Protein AF-A0A6G2D884-F1 (afdb_monomer)

InterPro domains:
  IPR036661 Luciferase-like domain superfamily [G3DSA:3.20.20.30] (2-89)
  IPR036661 Luciferase-like domain superfamily [SSF51679] (12-83)

Organism: Streptococcus pneumoniae (NCBI:txid1313)

Solvent-accessible surface area (backbone atoms only — not comparable to full-atom values): 5744 Å² total; per-residue (Å²): 142,84,71,86,46,78,87,36,93,87,56,74,80,85,48,70,68,59,49,54,50,25,48,33,96,89,29,88,44,86,62,73,56,57,65,60,38,25,54,52,49,46,50,50,32,66,79,68,71,57,93,76,88,85,86,87,77,68,79,76,90,57,58,66,70,60,49,53,50,50,53,48,46,39,65,72,50,19,51,53,54,42,52,51,53,54,57,60,73,76,106

Structure (mmCIF, N/CA/C/O backbone):
data_AF-A0A6G2D884-F1
#
_entry.id   AF-A0A6G2D884-F1
#
loop_
_atom_site.group_PDB
_atom_site.id
_atom_site.type_symbol
_atom_site.label_atom_id
_atom_site.label_alt_id
_atom_site.label_comp_id
_atom_site.label_asym_id
_atom_site.label_entity_id
_atom_site.label_seq_id
_atom_site.pdbx_PDB_ins_code
_atom_site.Cartn_x
_atom_site.Cartn_y
_atom_site.Cartn_z
_atom_site.occupancy
_atom_site.B_iso_or_equiv
_atom_site.auth_seq_id
_atom_site.auth_comp_id
_atom_site.auth_asym_id
_atom_site.auth_atom_id
_atom_site.pdbx_PDB_model_num
ATOM 1 N N . VAL A 1 1 ? 9.461 -5.296 -23.078 1.00 45.47 1 VAL A N 1
ATOM 2 C CA . VAL A 1 1 ? 8.140 -4.626 -23.110 1.00 45.47 1 VAL A CA 1
ATOM 3 C C . VAL A 1 1 ? 8.324 -3.192 -22.607 1.00 45.47 1 VAL A C 1
ATOM 5 O O . VAL A 1 1 ? 8.110 -2.951 -21.436 1.00 45.47 1 VAL A O 1
ATOM 8 N N . TYR A 1 2 ? 8.848 -2.265 -23.425 1.00 49.62 2 TYR A N 1
ATOM 9 C CA . TYR A 1 2 ? 9.225 -0.905 -22.960 1.00 49.62 2 TYR A CA 1
ATOM 10 C C . TYR A 1 2 ? 9.133 0.168 -24.065 1.00 49.62 2 TYR A C 1
ATOM 12 O O . TYR A 1 2 ? 9.995 1.032 -24.177 1.00 49.62 2 TYR A O 1
ATOM 20 N N . ALA A 1 3 ? 8.133 0.097 -24.948 1.00 55.12 3 ALA A N 1
ATOM 21 C CA . ALA A 1 3 ? 8.111 0.941 -26.153 1.00 55.12 3 ALA A CA 1
ATOM 22 C C . ALA A 1 3 ? 6.918 1.905 -26.267 1.00 55.12 3 ALA A C 1
ATOM 24 O O . ALA A 1 3 ? 6.752 2.509 -27.313 1.00 55.12 3 ALA A O 1
ATOM 25 N N . ILE A 1 4 ? 6.101 2.095 -25.225 1.00 57.97 4 ILE A N 1
ATOM 26 C CA . ILE A 1 4 ? 4.938 3.005 -25.325 1.00 57.97 4 ILE A CA 1
ATOM 27 C C . ILE A 1 4 ? 5.355 4.485 -25.178 1.00 57.97 4 ILE A C 1
ATOM 29 O O . ILE A 1 4 ? 4.695 5.369 -25.717 1.00 57.97 4 ILE A O 1
ATOM 33 N N . ALA A 1 5 ? 6.457 4.771 -24.474 1.00 63.38 5 ALA A N 1
ATOM 34 C CA . ALA A 1 5 ? 6.859 6.141 -24.136 1.00 63.38 5 ALA A CA 1
ATOM 35 C C . ALA A 1 5 ? 7.889 6.774 -25.092 1.00 63.38 5 ALA A C 1
ATOM 37 O O . ALA A 1 5 ? 8.040 7.990 -25.077 1.00 63.38 5 ALA A O 1
ATOM 38 N N . LYS A 1 6 ? 8.579 5.992 -25.938 1.00 64.25 6 LYS A N 1
ATOM 39 C CA . LYS A 1 6 ? 9.701 6.498 -26.758 1.00 64.25 6 LYS A CA 1
ATOM 40 C C . LYS A 1 6 ? 9.293 7.581 -27.758 1.00 64.25 6 LYS A C 1
ATOM 42 O O . LYS A 1 6 ? 10.062 8.506 -27.991 1.00 64.25 6 LYS A O 1
ATOM 47 N N . ASP A 1 7 ? 8.070 7.504 -28.275 1.00 73.38 7 ASP A N 1
ATOM 48 C CA . ASP A 1 7 ? 7.546 8.466 -29.250 1.00 73.38 7 ASP A CA 1
ATOM 49 C C . ASP A 1 7 ? 6.887 9.689 -28.585 1.00 73.38 7 ASP A C 1
ATOM 51 O O . ASP A 1 7 ? 6.305 10.540 -29.258 1.00 73.38 7 ASP A O 1
ATOM 55 N N . ARG A 1 8 ? 6.941 9.790 -27.247 1.00 75.50 8 ARG A N 1
ATOM 56 C CA . ARG A 1 8 ? 6.331 10.877 -26.475 1.00 75.50 8 ARG A CA 1
ATOM 57 C C . ARG A 1 8 ? 7.422 11.701 -25.780 1.00 75.50 8 ARG A C 1
ATOM 59 O O . ARG A 1 8 ? 7.796 11.375 -24.660 1.00 75.50 8 ARG A O 1
ATOM 66 N N . PRO A 1 9 ? 7.896 12.810 -26.377 1.00 75.69 9 PRO A N 1
ATOM 67 C CA . PRO A 1 9 ? 9.064 13.553 -25.882 1.00 75.69 9 PRO A CA 1
ATOM 68 C C . PRO A 1 9 ? 8.891 14.171 -24.483 1.00 75.69 9 PRO A C 1
ATOM 70 O O . PRO A 1 9 ? 9.877 14.501 -23.832 1.00 75.69 9 PRO A O 1
ATOM 73 N N . LEU A 1 10 ? 7.651 14.311 -24.000 1.00 80.06 10 LEU A N 1
ATOM 74 C CA . LEU A 1 10 ? 7.342 14.780 -22.643 1.00 80.06 10 LEU A CA 1
ATOM 75 C C . LEU A 1 10 ? 7.200 13.639 -21.616 1.00 80.06 10 LEU A C 1
ATOM 77 O O . LEU A 1 10 ? 7.027 13.906 -20.430 1.00 80.06 10 LEU A O 1
ATOM 81 N N . TRP A 1 11 ? 7.239 12.375 -22.046 1.00 76.25 11 TRP A N 1
ATOM 82 C CA . TRP A 1 11 ? 7.109 11.208 -21.173 1.00 76.25 11 TRP A CA 1
ATOM 83 C C . TRP A 1 11 ? 8.499 10.751 -20.752 1.00 76.25 11 TRP A C 1
ATOM 85 O O . TRP A 1 11 ? 9.147 9.952 -21.424 1.00 76.25 11 TRP A O 1
ATOM 95 N N . GLN A 1 1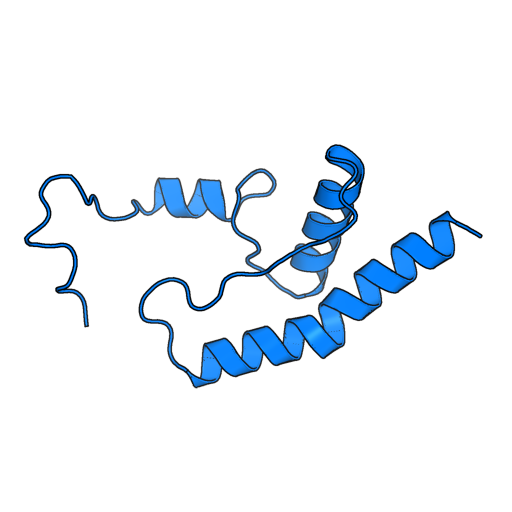2 ? 8.963 11.302 -19.636 1.00 74.19 12 GLN A N 1
ATOM 96 C CA . GLN A 1 12 ? 10.233 10.906 -19.042 1.00 74.19 12 GLN A CA 1
ATOM 97 C C . GLN A 1 12 ? 10.082 9.602 -18.257 1.00 74.19 12 GLN A C 1
ATOM 99 O O . GLN A 1 12 ? 9.048 9.341 -17.639 1.00 74.19 12 GLN A O 1
ATOM 104 N N . GLU A 1 13 ? 11.132 8.788 -18.274 1.00 77.00 13 GLU A N 1
ATOM 105 C CA . GLU A 1 13 ? 11.212 7.600 -17.432 1.00 77.00 13 GLU A CA 1
ATOM 106 C C . GLU A 1 13 ? 11.280 8.001 -15.954 1.00 77.00 13 GLU A C 1
ATOM 108 O O . GLU A 1 13 ? 11.897 9.004 -15.586 1.00 77.00 13 GLU A O 1
ATOM 113 N N . LEU A 1 14 ? 10.647 7.198 -15.096 1.00 79.88 14 LEU A N 1
ATOM 114 C CA . LEU A 1 14 ? 10.753 7.371 -13.653 1.00 79.88 14 LEU A CA 1
ATOM 115 C C . LEU A 1 14 ? 12.204 7.104 -13.235 1.00 79.88 14 LEU A C 1
ATOM 117 O O . LEU A 1 14 ? 12.688 5.979 -13.366 1.00 79.88 14 LEU A O 1
ATOM 121 N N . ARG A 1 15 ? 12.898 8.124 -12.717 1.00 88.69 15 ARG A N 1
ATOM 122 C CA . ARG A 1 15 ? 14.257 7.940 -12.194 1.00 88.69 15 ARG A CA 1
ATOM 123 C C . ARG A 1 15 ? 14.216 7.107 -10.919 1.00 88.69 15 ARG A C 1
ATOM 125 O O . ARG A 1 15 ? 13.272 7.201 -10.138 1.00 88.69 15 ARG A O 1
ATOM 132 N N . TYR A 1 16 ? 15.279 6.349 -10.664 1.00 88.44 16 TYR A N 1
ATOM 133 C CA . TYR A 1 16 ? 15.368 5.513 -9.466 1.00 88.44 16 TYR A CA 1
ATOM 134 C C . TYR A 1 16 ? 15.233 6.319 -8.161 1.00 88.44 16 TYR A C 1
ATOM 136 O O . TYR A 1 16 ? 14.538 5.894 -7.246 1.00 88.44 16 TYR A O 1
ATOM 144 N N . GLU A 1 17 ? 15.807 7.520 -8.094 1.00 93.44 17 GLU A N 1
ATOM 145 C CA . GLU A 1 17 ? 15.652 8.425 -6.943 1.00 93.44 17 GLU A CA 1
ATOM 146 C C . GLU A 1 17 ? 14.192 8.844 -6.733 1.00 93.44 17 GLU A C 1
ATOM 148 O O . GLU A 1 17 ? 13.677 8.753 -5.623 1.00 93.44 17 GLU A O 1
ATOM 153 N N . GLN A 1 18 ? 13.491 9.204 -7.813 1.00 90.44 18 GLN A N 1
ATOM 154 C CA . GLN A 1 18 ? 12.064 9.535 -7.756 1.00 90.44 18 GLN A CA 1
ATOM 155 C C . GLN A 1 18 ? 11.233 8.325 -7.323 1.00 90.44 18 GLN A C 1
ATOM 157 O O . GLN A 1 18 ? 10.255 8.470 -6.599 1.00 90.44 18 GLN A O 1
ATOM 162 N N . TYR A 1 19 ? 11.614 7.119 -7.749 1.00 89.62 19 TYR A N 1
ATOM 163 C CA . TYR A 1 19 ? 10.995 5.893 -7.259 1.00 89.62 19 TYR A CA 1
ATOM 164 C C . TYR A 1 19 ? 11.181 5.744 -5.742 1.00 89.62 19 TYR A C 1
ATOM 166 O O . TYR A 1 19 ? 10.197 5.512 -5.043 1.00 89.62 19 TYR A O 1
ATOM 174 N N . LEU A 1 20 ? 12.402 5.930 -5.227 1.00 93.38 20 LEU A N 1
ATOM 175 C CA . LEU A 1 20 ? 12.691 5.846 -3.791 1.00 93.38 20 LEU A CA 1
ATOM 176 C C . LEU A 1 20 ? 11.902 6.876 -2.973 1.00 93.38 20 LEU A C 1
ATOM 178 O O . LEU A 1 20 ? 11.358 6.533 -1.925 1.00 93.38 20 LEU A O 1
ATOM 182 N N . GLU A 1 21 ? 11.781 8.107 -3.468 1.00 94.25 21 GLU A N 1
ATOM 183 C CA . GLU A 1 21 ? 10.939 9.138 -2.851 1.00 94.25 21 GLU A CA 1
ATOM 184 C C . GLU A 1 21 ? 9.470 8.700 -2.793 1.00 94.25 21 GLU A C 1
ATOM 186 O O . GLU A 1 21 ? 8.814 8.844 -1.760 1.00 94.25 21 GLU A O 1
ATOM 191 N N . GLN A 1 22 ? 8.961 8.110 -3.878 1.00 91.88 22 GLN A N 1
ATOM 192 C CA . GLN A 1 22 ? 7.564 7.697 -3.986 1.00 91.88 22 GLN A CA 1
ATOM 193 C C . GLN A 1 22 ? 7.210 6.492 -3.106 1.00 91.88 22 GLN A C 1
ATOM 195 O O . GLN A 1 22 ? 6.098 6.444 -2.574 1.00 91.88 22 GLN A O 1
ATOM 200 N N . VAL A 1 23 ? 8.122 5.530 -2.932 1.00 92.56 23 VAL A N 1
ATOM 201 C CA . VAL A 1 23 ? 7.915 4.380 -2.027 1.00 92.56 23 VAL A CA 1
ATOM 202 C C . VAL A 1 23 ? 8.273 4.685 -0.572 1.00 92.56 23 VAL A C 1
ATOM 204 O O . VAL A 1 23 ? 7.937 3.904 0.315 1.00 92.56 23 VAL A O 1
ATOM 207 N N . GLY A 1 24 ? 8.921 5.823 -0.309 1.00 91.25 24 GLY A N 1
ATOM 208 C CA . GLY A 1 24 ? 9.225 6.298 1.036 1.00 91.25 24 GLY A CA 1
ATOM 209 C C . GLY A 1 24 ? 7.975 6.573 1.879 1.00 91.25 24 GLY A C 1
ATOM 210 O O . GLY A 1 24 ? 6.837 6.538 1.403 1.00 91.25 24 GLY A O 1
ATOM 211 N N . SER A 1 25 ? 8.180 6.892 3.158 1.00 87.38 25 SER A N 1
ATOM 212 C CA . SER A 1 25 ? 7.097 7.108 4.134 1.00 87.38 25 SER A CA 1
ATOM 213 C C . SER A 1 25 ? 6.094 8.189 3.717 1.00 87.38 25 SER A C 1
ATOM 215 O O . SER A 1 25 ? 4.901 8.027 3.955 1.00 87.38 25 SER A O 1
ATOM 217 N N . ASN A 1 26 ? 6.563 9.242 3.045 1.00 88.50 26 ASN A N 1
ATOM 218 C CA . ASN A 1 26 ? 5.745 10.382 2.615 1.00 88.50 26 ASN A CA 1
ATOM 219 C C . ASN A 1 26 ? 5.386 10.357 1.115 1.00 88.50 26 ASN A C 1
ATOM 221 O O . ASN A 1 26 ? 4.739 11.280 0.628 1.00 88.50 26 ASN A O 1
ATOM 225 N N . GLY A 1 27 ? 5.836 9.347 0.366 1.00 91.62 27 GLY A N 1
ATOM 226 C CA . GLY A 1 27 ? 5.573 9.246 -1.069 1.00 91.62 27 GLY A CA 1
ATOM 227 C C . GLY A 1 27 ? 4.181 8.695 -1.389 1.00 91.62 27 GLY A C 1
ATOM 228 O O . GLY A 1 27 ? 3.517 8.119 -0.526 1.00 91.62 27 GLY A O 1
ATOM 229 N N . ALA A 1 28 ? 3.739 8.821 -2.641 1.00 90.38 28 ALA A N 1
ATOM 230 C CA . ALA A 1 28 ? 2.384 8.435 -3.044 1.00 90.38 28 ALA A CA 1
ATOM 231 C C . ALA A 1 28 ? 2.193 6.921 -3.269 1.00 90.38 28 ALA A C 1
ATOM 233 O O . ALA A 1 28 ? 1.061 6.454 -3.397 1.00 90.38 28 ALA A O 1
ATOM 234 N N . MET A 1 29 ? 3.273 6.135 -3.347 1.00 92.69 29 MET A N 1
ATOM 235 C CA . MET A 1 29 ? 3.185 4.699 -3.619 1.00 92.69 29 MET A CA 1
ATOM 236 C C . MET A 1 29 ? 3.065 3.884 -2.327 1.00 92.69 29 MET A C 1
ATOM 238 O O . MET A 1 29 ? 3.814 4.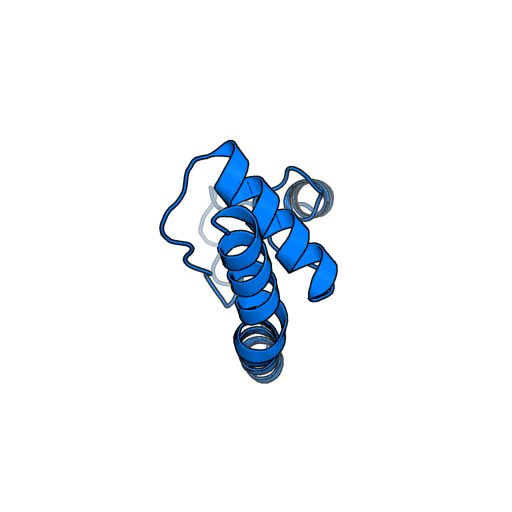070 -1.367 1.00 92.69 29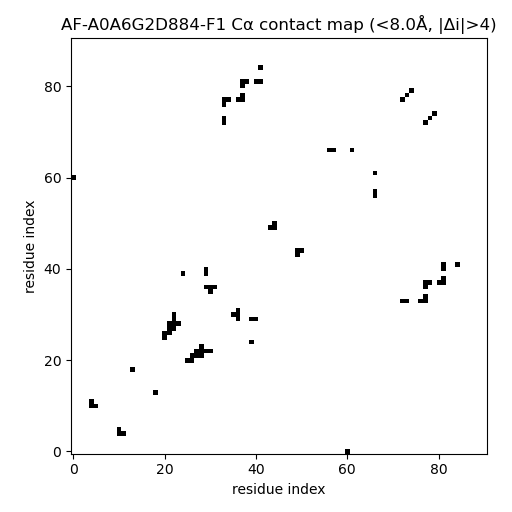 MET A O 1
ATOM 242 N N . PHE A 1 30 ? 2.138 2.929 -2.327 1.00 93.88 30 PHE A N 1
ATOM 243 C CA . PHE A 1 30 ? 1.930 1.971 -1.242 1.00 93.88 30 PHE A CA 1
ATOM 244 C C . PHE A 1 30 ? 2.670 0.671 -1.560 1.00 93.88 30 PHE A C 1
ATOM 246 O O . PHE A 1 30 ? 2.101 -0.254 -2.135 1.00 93.88 30 PHE A O 1
ATOM 253 N N . VAL A 1 31 ? 3.962 0.627 -1.231 1.00 92.81 31 VAL A N 1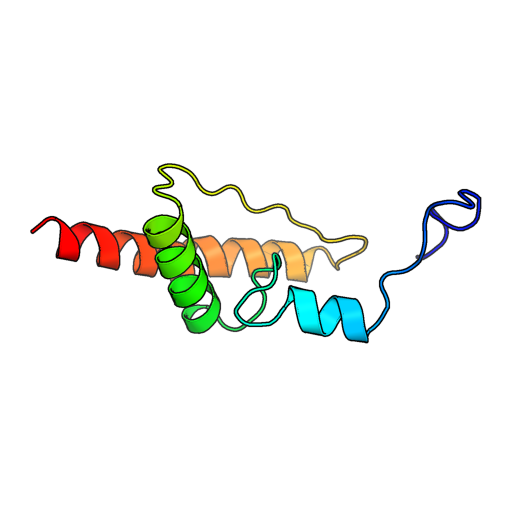
ATOM 254 C CA . VAL A 1 31 ? 4.854 -0.502 -1.532 1.00 92.81 31 VAL A CA 1
ATOM 255 C C . VAL A 1 31 ? 5.554 -0.948 -0.254 1.00 92.81 31 VAL A C 1
ATOM 257 O O . VAL A 1 31 ? 6.119 -0.129 0.462 1.00 92.81 31 VAL A O 1
ATOM 260 N N . GLY A 1 32 ? 5.519 -2.248 0.025 1.00 92.88 32 GLY A N 1
ATOM 261 C CA . GLY A 1 32 ? 6.122 -2.838 1.216 1.00 92.88 32 GLY A CA 1
ATOM 262 C C . GLY A 1 32 ? 5.464 -4.163 1.579 1.00 92.88 32 GLY A C 1
ATOM 263 O O . GLY A 1 32 ? 4.740 -4.757 0.775 1.00 92.88 32 GLY A O 1
ATOM 264 N N . ASN A 1 33 ? 5.711 -4.627 2.801 1.00 95.94 33 ASN A N 1
ATOM 265 C CA . ASN A 1 33 ? 4.952 -5.737 3.367 1.00 95.94 33 ASN A CA 1
ATOM 266 C C . ASN A 1 33 ? 3.529 -5.278 3.785 1.00 95.94 33 ASN A C 1
ATOM 268 O O . ASN A 1 33 ? 3.263 -4.073 3.855 1.00 95.94 33 ASN A O 1
ATOM 272 N N . PRO A 1 34 ? 2.597 -6.206 4.071 1.00 97.50 34 PRO A N 1
ATOM 273 C CA . PRO A 1 34 ? 1.226 -5.843 4.429 1.00 97.50 34 PRO A CA 1
ATOM 274 C C . PRO A 1 34 ? 1.089 -4.945 5.668 1.00 97.50 34 PRO A C 1
ATOM 276 O O . PRO A 1 34 ? 0.163 -4.141 5.714 1.00 97.50 34 PRO A O 1
ATOM 279 N N . ASP A 1 35 ? 1.986 -5.056 6.653 1.00 97.38 35 ASP A N 1
ATOM 280 C CA . ASP A 1 35 ? 1.977 -4.202 7.852 1.00 97.38 35 ASP A CA 1
ATOM 281 C C . ASP A 1 35 ? 2.353 -2.760 7.512 1.00 97.38 35 ASP A C 1
ATOM 283 O O . ASP A 1 35 ? 1.601 -1.838 7.811 1.00 97.38 35 ASP A O 1
ATOM 287 N N . GLN A 1 36 ? 3.448 -2.572 6.777 1.00 95.94 36 GLN A N 1
ATOM 288 C CA . GLN A 1 36 ? 3.918 -1.257 6.336 1.00 95.94 36 GLN A CA 1
ATOM 289 C C . GLN A 1 36 ? 2.869 -0.534 5.485 1.00 95.94 36 GLN A C 1
ATOM 291 O O . GLN A 1 36 ? 2.6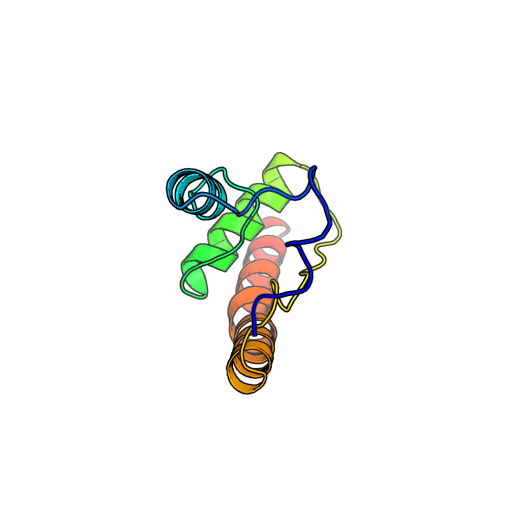50 0.669 5.631 1.00 95.94 36 GLN A O 1
ATOM 296 N N . VAL A 1 37 ? 2.203 -1.270 4.590 1.00 96.56 37 VAL A N 1
ATOM 297 C CA . VAL A 1 37 ? 1.139 -0.712 3.749 1.00 96.56 37 VAL A CA 1
ATOM 298 C C . VAL A 1 37 ? -0.081 -0.332 4.591 1.00 96.56 37 VAL A C 1
ATOM 300 O O . VAL A 1 37 ? -0.653 0.733 4.364 1.00 96.56 37 VAL A O 1
ATOM 303 N N . ALA A 1 38 ? -0.469 -1.163 5.566 1.00 97.44 38 ALA A N 1
ATOM 304 C CA . ALA A 1 38 ? -1.587 -0.869 6.461 1.00 97.44 38 ALA A CA 1
ATOM 305 C C . ALA A 1 38 ? -1.312 0.367 7.330 1.00 97.44 38 ALA A C 1
ATOM 307 O O . ALA A 1 38 ? -2.153 1.261 7.382 1.00 97.44 38 ALA A O 1
ATOM 308 N N . GLU A 1 39 ? -0.130 0.458 7.943 1.00 96.56 39 GLU A N 1
ATOM 309 C CA . GLU A 1 39 ? 0.293 1.613 8.747 1.00 96.56 39 GLU A CA 1
ATOM 310 C C . GLU A 1 39 ? 0.278 2.907 7.929 1.00 96.56 39 GLU A C 1
ATOM 312 O O . GLU A 1 39 ? -0.293 3.914 8.353 1.00 96.56 39 GLU A O 1
ATOM 317 N N . LYS A 1 40 ? 0.845 2.873 6.716 1.00 96.19 40 LYS A N 1
ATOM 318 C CA . LYS A 1 40 ? 0.851 4.032 5.817 1.00 96.19 40 LYS A CA 1
ATOM 319 C C . LYS A 1 40 ? -0.564 4.443 5.408 1.00 96.19 40 LYS A C 1
ATOM 321 O O . LYS A 1 40 ? -0.852 5.634 5.313 1.00 96.19 40 LYS A O 1
ATOM 326 N N . LEU A 1 41 ? -1.449 3.474 5.167 1.00 96.12 41 LEU A N 1
ATOM 327 C CA . LEU A 1 41 ? -2.835 3.734 4.781 1.00 96.12 41 LEU A CA 1
ATOM 328 C C . LEU A 1 41 ? -3.642 4.335 5.935 1.00 96.12 41 LEU A C 1
ATOM 330 O O . LEU A 1 41 ? -4.355 5.309 5.716 1.00 96.12 41 LEU A O 1
ATOM 334 N N . ILE A 1 42 ? -3.495 3.800 7.149 1.00 96.25 42 ILE A N 1
ATOM 335 C CA . ILE A 1 42 ? -4.121 4.348 8.360 1.00 96.25 42 ILE A CA 1
ATOM 336 C C . ILE A 1 42 ? -3.701 5.802 8.541 1.00 96.25 42 ILE A C 1
ATOM 338 O O . ILE A 1 42 ? -4.562 6.676 8.593 1.00 96.25 42 ILE A O 1
ATOM 342 N N . ARG A 1 43 ? -2.390 6.068 8.523 1.00 95.50 43 ARG A N 1
ATOM 343 C CA . ARG A 1 43 ? -1.864 7.427 8.656 1.00 95.50 43 ARG A CA 1
ATOM 344 C C . ARG A 1 43 ? -2.441 8.370 7.601 1.00 95.50 43 ARG A C 1
ATOM 346 O O . ARG A 1 43 ? -2.882 9.457 7.938 1.00 95.50 43 ARG A O 1
ATOM 353 N N . MET A 1 44 ? -2.476 7.956 6.333 1.00 95.06 44 MET A N 1
ATOM 354 C CA . MET A 1 44 ? -3.039 8.788 5.265 1.00 95.06 44 MET A CA 1
ATOM 35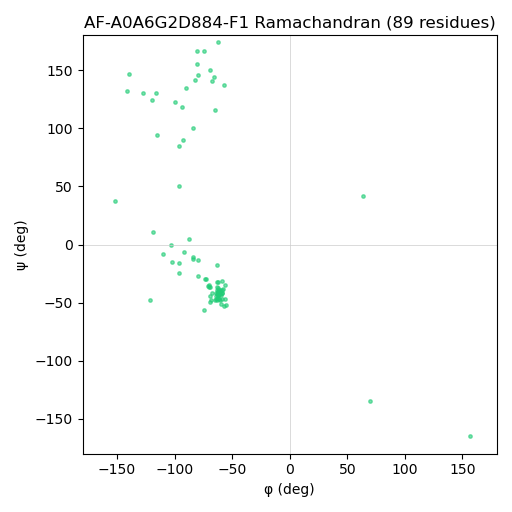5 C C . MET A 1 44 ? -4.532 9.077 5.481 1.00 95.06 44 MET A C 1
ATOM 357 O O . MET A 1 44 ? -4.973 10.199 5.247 1.00 95.06 44 MET A O 1
ATOM 361 N N . ILE A 1 45 ? -5.313 8.079 5.907 1.00 95.38 45 ILE A N 1
ATOM 362 C CA . ILE A 1 45 ? -6.740 8.254 6.200 1.00 95.38 45 ILE A CA 1
ATOM 363 C C . ILE A 1 45 ? -6.936 9.257 7.341 1.00 95.38 45 ILE A C 1
ATOM 365 O O . ILE A 1 45 ? -7.810 10.113 7.237 1.00 95.38 45 ILE A O 1
ATOM 369 N N . GLU A 1 46 ? -6.120 9.184 8.393 1.00 95.25 46 GLU A N 1
ATOM 370 C CA . GLU A 1 46 ? -6.178 10.115 9.524 1.00 95.25 46 GLU A CA 1
ATOM 371 C C . GLU A 1 46 ? -5.747 11.532 9.144 1.00 95.25 46 GLU A C 1
ATOM 373 O O . GLU A 1 46 ? -6.460 12.486 9.448 1.00 95.25 46 GLU A O 1
ATOM 378 N N . ASP A 1 47 ? -4.617 11.663 8.446 1.00 94.44 47 ASP A N 1
ATOM 379 C CA . ASP A 1 47 ? -4.037 12.952 8.062 1.00 94.44 47 ASP A CA 1
ATOM 380 C C . ASP A 1 47 ? -4.968 13.731 7.111 1.00 94.44 47 ASP A C 1
ATOM 382 O O . ASP A 1 47 ? -5.001 14.962 7.140 1.00 94.44 47 ASP A O 1
ATOM 386 N N . LEU A 1 48 ? -5.727 13.026 6.261 1.00 94.00 48 LEU A N 1
ATOM 387 C CA . LEU A 1 48 ? -6.559 13.627 5.211 1.00 94.00 48 LEU A CA 1
ATOM 388 C C . LEU A 1 48 ? -8.074 13.517 5.454 1.00 94.00 48 LEU A C 1
ATOM 390 O O . LEU A 1 48 ? -8.843 14.109 4.698 1.00 94.00 48 LEU A O 1
ATOM 394 N N . GLY A 1 49 ? -8.521 12.774 6.469 1.00 94.50 49 GLY A N 1
ATOM 395 C CA . GLY A 1 49 ? -9.945 12.567 6.758 1.00 94.50 49 GLY A CA 1
ATOM 396 C C . GLY A 1 49 ? -10.694 11.817 5.650 1.00 94.50 49 GLY A C 1
ATOM 397 O O . GLY A 1 49 ? -11.798 12.210 5.275 1.00 94.50 49 GLY A O 1
ATOM 398 N N . LEU A 1 50 ? -10.083 10.771 5.086 1.00 93.88 50 LEU A N 1
ATOM 399 C CA . LEU A 1 50 ? -10.642 10.029 3.948 1.0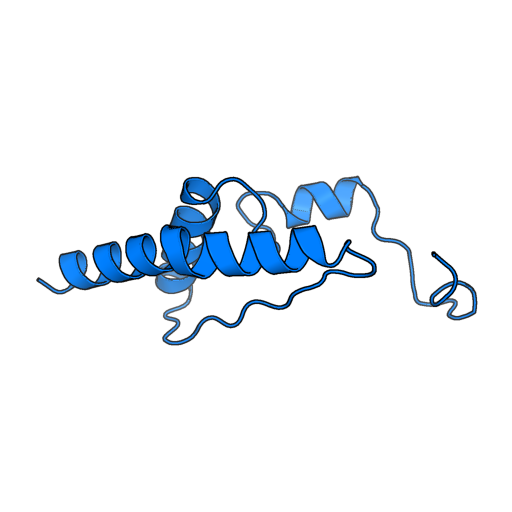0 93.88 50 LEU A CA 1
ATOM 400 C C . LEU A 1 50 ? -11.669 8.979 4.386 1.00 93.88 50 LEU A C 1
ATOM 402 O O . LEU A 1 50 ? -11.459 8.242 5.342 1.00 93.88 50 LEU A O 1
ATOM 406 N N . ASP A 1 51 ? -12.732 8.822 3.606 1.00 92.31 51 ASP A N 1
ATOM 407 C CA . ASP A 1 51 ? -13.746 7.771 3.765 1.00 92.31 51 ASP A CA 1
ATOM 408 C C . ASP A 1 51 ? -13.576 6.621 2.753 1.00 92.31 51 ASP A C 1
ATOM 410 O O . ASP A 1 51 ? -14.140 5.533 2.907 1.00 92.31 51 ASP A O 1
ATOM 414 N N . ARG A 1 52 ? -12.782 6.848 1.699 1.00 92.69 52 ARG A N 1
ATOM 415 C CA . ARG A 1 52 ? -12.572 5.902 0.603 1.00 92.69 52 ARG A CA 1
ATOM 416 C C . ARG A 1 52 ? -11.129 5.901 0.117 1.00 92.69 52 ARG A C 1
ATOM 418 O O . ARG A 1 52 ? -10.570 6.931 -0.241 1.00 92.69 52 ARG A O 1
ATOM 425 N N . PHE A 1 53 ? -10.576 4.697 -0.013 1.00 92.31 53 PHE A N 1
ATOM 426 C CA . PHE A 1 53 ? -9.283 4.452 -0.643 1.00 92.31 53 PHE A CA 1
ATOM 427 C C . PHE A 1 53 ? -9.454 3.596 -1.900 1.00 92.31 53 PHE A C 1
ATOM 429 O O . PHE A 1 53 ? -10.114 2.556 -1.865 1.00 92.31 53 PHE A O 1
ATOM 436 N N . MET A 1 54 ? -8.854 4.027 -3.011 1.00 92.75 54 MET A N 1
ATOM 437 C CA . MET A 1 54 ? -8.823 3.278 -4.269 1.00 92.75 54 MET A CA 1
ATOM 438 C C . MET A 1 54 ? -7.370 2.998 -4.642 1.00 92.75 54 MET A C 1
ATOM 440 O O . MET A 1 54 ? -6.564 3.918 -4.753 1.00 92.75 54 MET A O 1
ATOM 444 N N . LEU A 1 55 ? -7.046 1.722 -4.847 1.00 91.31 55 LEU A N 1
ATOM 445 C CA . LEU A 1 55 ? -5.707 1.282 -5.216 1.00 91.31 55 LEU A CA 1
ATOM 446 C C . LEU A 1 55 ? -5.637 1.028 -6.724 1.00 91.31 55 LEU A C 1
ATOM 448 O O . LEU A 1 55 ? -6.385 0.206 -7.251 1.00 91.31 55 LEU A O 1
ATOM 452 N N . HIS A 1 56 ? -4.724 1.713 -7.410 1.00 91.25 56 HIS A N 1
ATOM 453 C CA . HIS A 1 56 ? -4.470 1.492 -8.831 1.00 91.25 56 HIS A CA 1
ATOM 454 C C . HIS A 1 56 ? -3.330 0.486 -9.031 1.00 91.25 56 HIS A C 1
ATOM 456 O O . HIS A 1 56 ? -2.192 0.730 -8.633 1.00 91.25 56 HIS A O 1
ATOM 462 N N . LEU A 1 57 ? -3.650 -0.635 -9.677 1.00 90.00 57 LEU A N 1
ATOM 463 C CA . LEU A 1 57 ? -2.723 -1.676 -10.117 1.00 90.00 57 LEU A CA 1
ATOM 464 C C . LEU A 1 57 ? -3.166 -2.156 -11.514 1.00 90.00 57 LEU A C 1
ATOM 466 O O . LEU A 1 57 ? -4.373 -2.212 -11.758 1.00 90.00 57 LEU A O 1
ATOM 470 N N . PRO A 1 58 ? -2.246 -2.556 -12.411 1.00 87.25 58 PRO A N 1
ATOM 471 C CA . PRO A 1 58 ? -0.790 -2.576 -12.256 1.00 87.25 58 PRO A CA 1
ATOM 472 C C . PRO A 1 58 ? -0.118 -1.216 -12.481 1.00 87.25 58 PRO A C 1
ATOM 474 O O . PRO A 1 58 ? -0.592 -0.385 -13.254 1.00 87.25 58 PRO A O 1
ATOM 477 N N . LEU A 1 59 ? 1.063 -1.032 -11.887 1.00 81.19 59 LEU A N 1
ATOM 478 C CA . LEU A 1 59 ? 1.955 0.062 -12.265 1.00 81.19 59 LEU A CA 1
ATOM 479 C C . LEU A 1 59 ? 2.795 -0.356 -13.482 1.00 81.19 59 LEU A C 1
ATOM 481 O O . LEU A 1 59 ? 3.782 -1.079 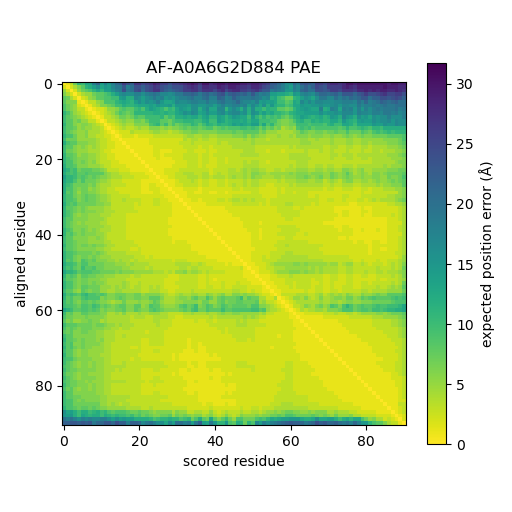-13.364 1.00 81.19 59 LEU A O 1
ATOM 485 N N . GLY A 1 60 ? 2.402 0.091 -14.674 1.00 79.94 60 GLY A N 1
ATOM 486 C CA . GLY A 1 60 ? 3.106 -0.248 -15.911 1.00 79.94 60 GLY A CA 1
ATOM 487 C C . GLY A 1 60 ? 2.935 -1.720 -16.302 1.00 79.94 60 GLY A C 1
ATOM 488 O O . GLY A 1 60 ? 1.827 -2.244 -16.307 1.00 79.94 60 GLY A O 1
ATOM 489 N N . SER A 1 61 ? 4.031 -2.383 -16.680 1.00 81.44 61 SER A N 1
ATOM 490 C CA . SER A 1 61 ? 4.018 -3.754 -17.227 1.00 81.44 61 SER A CA 1
ATOM 491 C C . SER A 1 61 ? 4.309 -4.820 -16.160 1.00 81.44 61 SER A C 1
ATOM 493 O O . SER A 1 61 ? 5.203 -5.646 -16.342 1.00 81.44 61 SER A O 1
ATOM 495 N N . MET A 1 62 ? 3.603 -4.782 -15.025 1.00 87.56 62 MET A N 1
ATOM 496 C CA . MET A 1 62 ? 3.774 -5.795 -13.974 1.00 87.56 62 MET A CA 1
ATOM 497 C C . MET A 1 62 ? 3.276 -7.176 -14.440 1.00 87.56 62 MET A C 1
ATOM 499 O O . MET A 1 62 ? 2.225 -7.249 -15.083 1.00 87.56 62 MET A O 1
ATOM 503 N N . PRO A 1 63 ? 3.975 -8.274 -14.090 1.00 93.69 63 PRO A N 1
ATOM 504 C CA . PRO A 1 63 ? 3.487 -9.631 -14.323 1.00 93.69 63 PRO A CA 1
ATOM 505 C C . PRO A 1 63 ? 2.120 -9.871 -13.667 1.00 93.69 63 PRO A C 1
ATOM 507 O O . PRO A 1 63 ? 1.877 -9.443 -12.537 1.00 93.69 63 PRO A O 1
ATOM 510 N N . HIS A 1 64 ? 1.214 -10.541 -14.380 1.00 94.62 64 HIS A N 1
ATOM 511 C CA . HIS A 1 64 ? -0.178 -10.706 -13.949 1.00 94.62 64 HIS A CA 1
ATOM 512 C C . HIS A 1 64 ? -0.314 -11.449 -12.611 1.00 94.62 64 HIS A C 1
ATOM 514 O O . HIS A 1 64 ? -1.113 -11.056 -11.764 1.00 94.62 64 HIS A O 1
ATOM 520 N N . ASP A 1 65 ? 0.504 -12.476 -12.392 1.00 97.00 65 ASP A N 1
ATOM 521 C CA . ASP A 1 65 ? 0.582 -13.238 -11.144 1.00 97.00 65 ASP A CA 1
ATOM 522 C C . ASP A 1 65 ? 0.943 -12.350 -9.944 1.00 97.00 65 ASP A C 1
ATOM 524 O O . ASP A 1 65 ? 0.353 -12.478 -8.871 1.00 97.00 65 ASP A O 1
ATOM 528 N N . GLN A 1 66 ? 1.848 -11.385 -10.134 1.00 95.12 66 GLN A N 1
ATOM 529 C CA . GLN A 1 66 ? 2.206 -10.422 -9.091 1.00 95.12 66 GLN A CA 1
ATOM 530 C C . GLN A 1 66 ? 1.060 -9.455 -8.786 1.00 95.12 66 GLN A C 1
ATOM 532 O O . GLN A 1 66 ? 0.845 -9.110 -7.625 1.00 95.12 66 GLN A O 1
ATOM 537 N N . VAL A 1 67 ? 0.297 -9.044 -9.804 1.00 95.69 67 VAL A N 1
ATOM 538 C CA . VAL A 1 67 ? -0.892 -8.196 -9.621 1.00 95.69 67 VAL A CA 1
ATOM 539 C C . VAL A 1 67 ? -1.963 -8.937 -8.825 1.00 95.69 67 VAL A C 1
ATOM 541 O O . VAL A 1 67 ? -2.484 -8.392 -7.854 1.00 95.69 67 VAL A O 1
ATOM 544 N N . LEU A 1 68 ? -2.258 -10.189 -9.189 1.00 97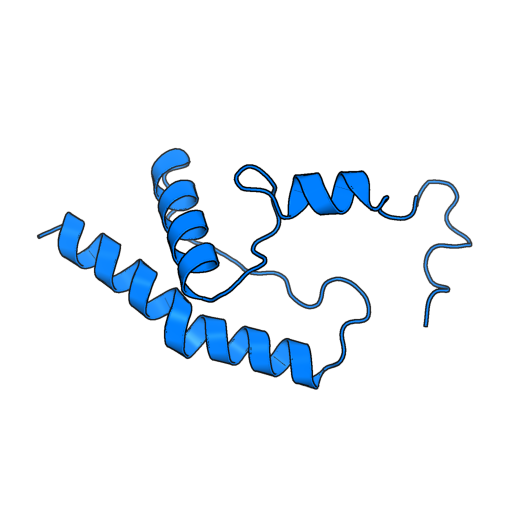.06 68 LEU A N 1
ATOM 545 C CA . LEU A 1 68 ? -3.224 -11.015 -8.462 1.00 97.06 68 LEU A CA 1
ATOM 546 C C . LEU A 1 68 ? -2.795 -11.234 -7.008 1.00 97.06 68 LEU A C 1
ATOM 548 O O . LEU A 1 68 ? -3.606 -11.066 -6.100 1.00 97.06 68 LEU A O 1
ATOM 552 N N . ARG A 1 69 ? -1.507 -11.511 -6.774 1.00 96.75 69 ARG A N 1
ATOM 553 C CA . ARG A 1 69 ? -0.960 -11.646 -5.420 1.00 96.75 69 ARG A CA 1
ATOM 554 C C . ARG A 1 69 ? -1.076 -10.351 -4.612 1.00 96.75 69 ARG A C 1
ATOM 556 O O . ARG A 1 69 ? -1.390 -10.402 -3.427 1.00 96.75 69 ARG A O 1
ATOM 563 N N . ALA A 1 70 ? -0.840 -9.191 -5.224 1.00 96.56 70 ALA A N 1
ATOM 564 C CA . ALA A 1 70 ? -1.006 -7.903 -4.551 1.00 96.56 70 ALA A CA 1
ATOM 565 C C . ALA A 1 70 ? -2.472 -7.654 -4.152 1.00 96.56 70 ALA A C 1
ATOM 567 O O . ALA A 1 70 ? -2.729 -7.211 -3.033 1.00 96.56 70 ALA A O 1
ATOM 568 N N . ILE A 1 71 ? -3.428 -7.994 -5.026 1.00 96.94 71 ILE A N 1
ATOM 569 C CA . ILE A 1 71 ? -4.868 -7.922 -4.729 1.00 96.94 71 ILE A CA 1
ATOM 570 C C . ILE A 1 71 ? -5.228 -8.852 -3.564 1.00 96.94 71 ILE A C 1
ATOM 572 O O . ILE A 1 71 ? -5.909 -8.427 -2.630 1.00 96.94 71 ILE A O 1
ATOM 576 N N . GLU A 1 72 ? -4.745 -10.096 -3.586 1.00 97.88 72 GLU A N 1
ATOM 577 C CA . GLU A 1 72 ? -4.979 -11.074 -2.521 1.00 97.88 72 GLU A CA 1
ATOM 578 C C . GLU A 1 72 ? -4.445 -10.580 -1.173 1.00 97.88 72 GLU A C 1
ATOM 580 O O . GLU A 1 72 ? -5.186 -10.551 -0.191 1.00 97.88 72 GLU A O 1
ATOM 585 N N . LEU A 1 73 ? -3.184 -10.141 -1.116 1.00 98.19 73 LEU A N 1
ATOM 586 C CA . LEU A 1 73 ? -2.570 -9.614 0.107 1.00 98.19 73 LEU A CA 1
ATOM 587 C C . LEU A 1 73 ? -3.299 -8.369 0.619 1.00 98.19 73 LEU A C 1
ATOM 589 O O . LEU A 1 73 ? -3.501 -8.218 1.826 1.00 98.19 73 LEU A O 1
ATOM 593 N N . PHE A 1 74 ? -3.728 -7.486 -0.284 1.00 97.38 74 PHE A N 1
ATOM 594 C CA . PHE A 1 74 ? -4.497 -6.311 0.098 1.00 97.38 74 PHE A CA 1
ATOM 595 C C . PHE A 1 74 ? -5.840 -6.705 0.729 1.00 97.38 74 PHE A C 1
ATOM 597 O O . PHE A 1 74 ? -6.179 -6.218 1.807 1.00 97.38 74 PHE A O 1
ATOM 604 N N . GLY A 1 75 ? -6.579 -7.620 0.098 1.00 97.25 75 GLY A N 1
ATOM 605 C CA . GLY A 1 75 ? -7.888 -8.067 0.574 1.00 97.25 75 GLY A CA 1
ATOM 606 C C . GLY A 1 75 ? -7.836 -8.905 1.853 1.00 97.25 75 GLY A C 1
ATOM 607 O O . GLY A 1 75 ? -8.710 -8.769 2.705 1.00 97.25 75 GLY A O 1
ATOM 608 N N . THR A 1 76 ? -6.816 -9.750 2.008 1.00 98.38 76 THR A N 1
ATOM 609 C CA . THR A 1 76 ? -6.735 -10.720 3.115 1.00 98.38 76 THR A CA 1
ATOM 610 C C . THR A 1 76 ? -5.915 -10.233 4.304 1.00 98.38 76 THR A C 1
ATOM 612 O O . THR A 1 76 ? -6.148 -10.697 5.417 1.00 98.38 76 THR A O 1
ATOM 615 N N . GLN A 1 77 ? -4.978 -9.299 4.108 1.00 98.31 77 GLN A N 1
ATOM 616 C CA . GLN A 1 77 ? -4.081 -8.850 5.177 1.00 98.31 77 GLN A CA 1
ATOM 617 C C . GLN A 1 77 ? -4.179 -7.353 5.457 1.00 98.31 77 GLN A C 1
ATOM 619 O O . GLN A 1 77 ? -4.309 -6.968 6.615 1.00 98.31 77 GLN A O 1
ATOM 624 N N . VAL A 1 78 ? -4.140 -6.501 4.430 1.00 98.12 78 VAL A N 1
ATOM 625 C CA . VAL A 1 78 ? -4.112 -5.040 4.629 1.00 98.12 78 VAL A CA 1
ATOM 626 C C . VAL A 1 78 ? -5.482 -4.514 5.053 1.00 98.12 78 VAL A C 1
ATOM 628 O O . VAL A 1 78 ? -5.611 -3.894 6.108 1.00 98.12 78 VAL A O 1
ATOM 631 N N . ALA A 1 79 ? -6.521 -4.774 4.257 1.00 97.44 79 ALA A N 1
ATOM 632 C CA . ALA A 1 79 ? -7.851 -4.225 4.495 1.00 97.44 79 ALA A CA 1
ATOM 633 C C . ALA A 1 79 ? -8.439 -4.624 5.866 1.00 97.44 79 ALA A C 1
ATOM 635 O O . ALA A 1 79 ? -8.987 -3.743 6.532 1.00 97.44 79 ALA A O 1
ATOM 636 N N . PRO A 1 80 ? -8.306 -5.879 6.351 1.00 98.12 80 PRO A N 1
ATOM 637 C CA . PRO A 1 80 ? -8.757 -6.241 7.693 1.00 98.12 80 PRO A CA 1
ATOM 638 C C . PRO A 1 80 ? -8.033 -5.477 8.807 1.00 98.12 80 PRO A C 1
ATOM 640 O O . PRO A 1 80 ? -8.693 -5.020 9.735 1.00 98.12 80 PRO A O 1
ATOM 643 N N . LYS A 1 81 ? -6.709 -5.277 8.702 1.00 97.94 81 LYS A N 1
ATOM 644 C CA . LYS A 1 81 ? -5.922 -4.525 9.698 1.00 97.94 81 LYS A CA 1
ATOM 645 C C . LYS A 1 81 ? -6.383 -3.073 9.800 1.00 97.94 81 LYS A C 1
ATOM 647 O O . LYS A 1 81 ? -6.628 -2.586 10.899 1.00 97.94 81 LYS A O 1
ATOM 652 N N . VAL A 1 82 ? -6.575 -2.411 8.657 1.00 97.31 82 VAL A N 1
ATOM 653 C CA . VAL A 1 82 ? -7.063 -1.023 8.620 1.00 97.31 82 VAL A CA 1
ATOM 654 C C . VAL A 1 82 ? -8.481 -0.917 9.183 1.00 97.31 82 VAL A C 1
ATOM 656 O O . VAL A 1 82 ? -8.750 -0.047 10.005 1.00 97.31 82 VAL A O 1
ATOM 659 N N . ARG A 1 83 ? -9.388 -1.828 8.807 1.00 96.56 83 ARG A N 1
ATOM 660 C CA . ARG A 1 83 ? -10.759 -1.838 9.348 1.00 96.56 83 ARG A CA 1
ATOM 661 C C . ARG A 1 83 ? -10.788 -2.082 10.856 1.00 96.56 83 ARG A C 1
ATOM 663 O O . ARG A 1 83 ? -11.536 -1.405 11.551 1.00 96.56 83 ARG A O 1
ATOM 670 N N . ALA A 1 84 ? -9.981 -3.019 11.354 1.00 97.50 84 ALA A N 1
ATOM 671 C CA . ALA A 1 84 ? -9.890 -3.310 12.781 1.00 97.50 84 ALA A CA 1
ATOM 672 C C . ALA A 1 84 ? -9.390 -2.096 13.576 1.00 97.50 84 ALA A C 1
ATOM 674 O O . ALA A 1 84 ? -9.975 -1.769 14.603 1.00 97.50 84 ALA A O 1
ATOM 675 N N . TYR A 1 85 ? -8.370 -1.395 13.069 1.00 97.31 85 TYR A N 1
ATOM 676 C CA . TYR A 1 85 ? -7.856 -0.174 13.690 1.00 97.31 85 TYR A CA 1
ATOM 677 C C . TYR A 1 85 ? -8.954 0.883 13.887 1.00 97.31 85 TYR A C 1
ATOM 679 O O . TYR A 1 85 ? -9.159 1.358 15.003 1.00 97.31 85 TYR A O 1
ATOM 687 N N . PHE A 1 86 ? -9.699 1.217 12.828 1.00 95.81 86 PHE A N 1
ATOM 688 C CA . PHE A 1 86 ? -10.746 2.241 12.920 1.00 95.81 86 PHE A CA 1
ATOM 689 C C . PHE A 1 86 ? -11.952 1.785 13.750 1.00 95.81 86 PHE A C 1
ATOM 691 O O . PHE A 1 86 ? -12.478 2.583 14.517 1.00 95.81 86 PHE A O 1
ATOM 698 N N . ALA A 1 87 ? -12.325 0.502 13.699 1.00 95.75 87 ALA A N 1
ATOM 699 C CA . ALA A 1 87 ? -13.377 -0.035 14.563 1.00 95.75 87 ALA A CA 1
ATOM 700 C C . ALA A 1 87 ? -13.017 0.051 16.059 1.00 95.75 87 ALA A C 1
ATOM 702 O O . ALA A 1 87 ? -13.881 0.326 16.882 1.00 95.75 87 ALA A O 1
ATOM 703 N N . MET A 1 88 ? -11.746 -0.167 16.420 1.00 94.75 88 MET A N 1
ATOM 704 C CA . MET A 1 88 ? -11.275 -0.026 17.804 1.00 94.75 88 MET A CA 1
ATOM 705 C C . MET A 1 88 ? -11.184 1.431 18.259 1.00 94.75 88 MET A C 1
ATOM 707 O O . MET A 1 88 ? -11.318 1.698 19.445 1.00 94.75 88 MET A O 1
ATOM 711 N N . LYS A 1 89 ? -10.923 2.364 17.340 1.00 89.38 89 LYS A N 1
ATOM 712 C CA . LYS A 1 89 ? -10.823 3.797 17.642 1.00 89.38 89 LYS A CA 1
ATOM 713 C C . LYS A 1 89 ? -12.186 4.441 17.912 1.00 89.38 89 LYS A C 1
ATOM 715 O O . LYS A 1 89 ? -12.257 5.429 18.635 1.00 89.38 89 LYS A O 1
ATOM 720 N N . GLU A 1 90 ? -13.240 3.910 17.298 1.00 80.38 90 GLU A N 1
ATOM 721 C CA . GLU A 1 90 ? -14.623 4.368 17.480 1.00 80.38 90 GLU A CA 1
ATOM 722 C C . GLU A 1 90 ? -15.315 3.762 18.716 1.00 80.38 90 GLU A C 1
ATOM 724 O O . GLU A 1 90 ? -16.388 4.238 19.091 1.00 80.38 90 GLU A O 1
ATOM 729 N N . ALA A 1 91 ? -14.723 2.728 19.326 1.00 65.75 91 ALA A N 1
ATOM 730 C CA . ALA A 1 91 ? -15.218 2.056 20.531 1.00 65.75 91 ALA A CA 1
ATOM 731 C C . ALA A 1 91 ? -14.798 2.783 21.818 1.00 65.75 91 ALA A C 1
ATOM 733 O O . ALA A 1 91 ? -15.642 2.848 22.743 1.00 65.75 91 ALA A O 1
#

Secondary structure (DSSP, 8-state):
---SSTT-TT-----HHHHHHHHSTTSS---SSHHHHHHHHHHHHHHHT-S--------SS--HHHHHHHHHHIIIIIHHHHHHHHHHH--

Foldseek 3Di:
DPPPCPVPPPDDDQDPVNVCQQCDLPHVDQDDALVSSLVSVLVVCVVPVDPDDDDDDDPPPDDPVVRVVVVVCCVPRRVVSNVVVVVVVVD

Mean predicted aligned error: 5.29 Å

Radius of gyration: 15.85 Å; Cα contacts (8 Å, |Δi|>4): 45; chains: 1; bounding box: 31×28×50 Å

Sequence (91 aa):
VYAIAKDRPLWQELRYEQYLEQVGSNGAMFVGNPDQVAEKLIRMIEDLGLDRFMLHLPLGSMPHDQVLRAIELFGTQVAPKVRAYFAMKEA

Nearest PDB structures (foldseek):
  2i7g-assembly1_A  TM=8.973E-01  e=1.359E-03  Agrobacterium fabrum str. C58

pLDDT: mean 89.33, std 11.31, range [45.47, 98.38]